Protein AF-A0A356IUH7-F1 (afdb_mo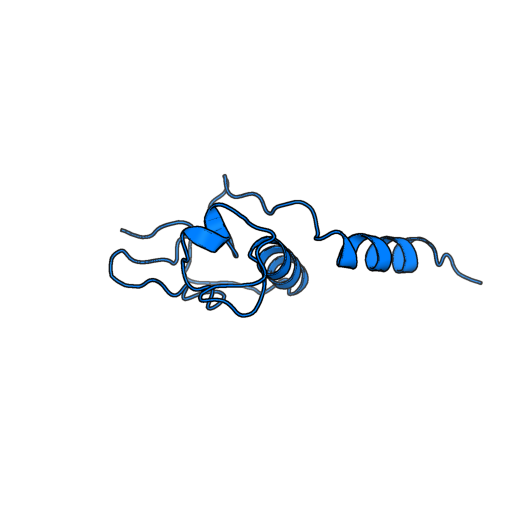nomer_lite)

Secondary structure (DSSP, 8-state):
-EEE-TTT-BEEEETTB-B-TTT--B--HHHHH-TT---SSSSS-HHHHHHHHHHTT----SSPBPTT--PPPPPHHHHHHHHHHHS----

Foldseek 3Di:
DFDQDLQQQWSAADPPAQAGPPQRDGNWPVLVVPQQDCDDPDNGGSLQSNVVNVVVPDDDPPIHGHPPHDRDDHDPVVVVVVCVVVVPDDD

Radius of gyration: 14.69 Å; chains: 1; bounding box: 26×55×28 Å

Sequence (91 aa):
MKFTCPCCGYKSLEDNKNTCKVCNWINDPYQSMDPDLNKGLNSQSLRWAQFQFKGLNKRVSGFEKDTKWCAFAPPAAATNAIRYFSGKSAV

pLDDT: mean 88.18, std 14.96, range [41.28, 97.81]

Structure (mmCIF, N/CA/C/O backbone):
data_AF-A0A356IUH7-F1
#
_entry.id   AF-A0A356IUH7-F1
#
loop_
_atom_site.group_PDB
_atom_site.id
_atom_site.type_symbol
_atom_site.label_atom_id
_atom_site.label_alt_id
_atom_site.label_comp_id
_atom_site.label_asym_id
_atom_site.label_entity_id
_atom_site.label_seq_id
_atom_site.pdbx_PDB_ins_code
_atom_site.Cartn_x
_atom_site.Cartn_y
_atom_site.Cartn_z
_atom_site.occupancy
_atom_site.B_iso_or_equiv
_atom_site.auth_seq_id
_atom_site.auth_comp_id
_atom_site.auth_asym_id
_atom_site.auth_atom_id
_atom_site.pdbx_PDB_model_num
ATOM 1 N N . MET A 1 1 ? -6.063 16.003 6.921 1.00 81.44 1 MET A N 1
ATOM 2 C CA . MET A 1 1 ? -7.042 14.954 6.553 1.00 81.44 1 MET A CA 1
ATOM 3 C C . MET A 1 1 ? -6.374 13.583 6.665 1.00 81.44 1 MET A C 1
ATOM 5 O O . MET A 1 1 ? -5.149 13.533 6.700 1.00 81.44 1 MET A O 1
ATOM 9 N N . LYS A 1 2 ? -7.135 12.483 6.790 1.00 90.62 2 LYS A N 1
ATOM 10 C CA . LYS A 1 2 ? -6.577 11.122 6.693 1.00 90.62 2 LYS A CA 1
ATOM 11 C C . LYS A 1 2 ? -7.037 10.462 5.398 1.00 90.62 2 LYS A C 1
ATOM 13 O O . LYS A 1 2 ? -8.231 10.473 5.112 1.00 90.62 2 LYS A O 1
ATOM 18 N N . PHE A 1 3 ? -6.108 9.856 4.668 1.00 94.31 3 PHE A N 1
ATOM 19 C CA . PHE A 1 3 ? -6.371 9.192 3.391 1.00 94.31 3 PHE A CA 1
ATOM 20 C C . PHE A 1 3 ? -6.198 7.687 3.498 1.00 94.31 3 PHE A C 1
ATOM 22 O O . PHE A 1 3 ? -5.418 7.179 4.315 1.00 94.31 3 PHE A O 1
ATOM 29 N N . THR A 1 4 ? -6.923 6.983 2.637 1.00 97.00 4 THR A N 1
ATOM 30 C CA . THR A 1 4 ? -6.837 5.536 2.492 1.00 97.00 4 THR A CA 1
ATOM 31 C C . THR A 1 4 ? -5.453 5.147 1.991 1.00 97.00 4 THR A C 1
ATOM 33 O O . THR A 1 4 ? -5.029 5.542 0.910 1.00 97.00 4 THR A O 1
ATOM 36 N N . CYS A 1 5 ? -4.740 4.347 2.781 1.00 97.25 5 CYS A N 1
ATOM 37 C CA . CYS A 1 5 ? -3.492 3.745 2.344 1.00 97.25 5 CYS A CA 1
ATOM 38 C C . CYS A 1 5 ? -3.772 2.743 1.215 1.00 97.25 5 CYS A C 1
ATOM 40 O O . CYS A 1 5 ? -4.564 1.818 1.427 1.00 97.25 5 CYS A O 1
ATOM 42 N N . PRO A 1 6 ? -3.090 2.844 0.060 1.00 97.00 6 PRO A N 1
ATOM 43 C CA . PRO A 1 6 ? -3.334 1.937 -1.056 1.00 97.00 6 PRO A CA 1
ATOM 44 C C . PRO A 1 6 ? -2.951 0.491 -0.718 1.00 97.00 6 PRO A C 1
ATOM 46 O O . PRO A 1 6 ? -3.530 -0.431 -1.277 1.00 97.00 6 PRO A O 1
ATOM 49 N N . CYS A 1 7 ? -2.022 0.271 0.218 1.00 97.50 7 CYS A N 1
ATOM 50 C CA . CYS A 1 7 ? -1.566 -1.063 0.610 1.00 97.50 7 CYS A CA 1
ATOM 51 C C . CYS A 1 7 ? -2.514 -1.765 1.594 1.00 97.50 7 CYS A C 1
ATOM 53 O O . CYS A 1 7 ? -2.898 -2.912 1.387 1.00 97.50 7 CYS A O 1
ATOM 55 N N . CYS A 1 8 ? -2.909 -1.098 2.681 1.00 97.44 8 CYS A N 1
ATOM 56 C CA . CYS A 1 8 ? -3.683 -1.755 3.737 1.00 97.44 8 CYS A CA 1
ATOM 57 C C . CYS A 1 8 ? -5.152 -1.342 3.787 1.00 97.44 8 CYS A C 1
ATOM 59 O O . CYS A 1 8 ? -5.895 -1.918 4.577 1.00 97.44 8 CYS A O 1
ATOM 61 N N . GLY A 1 9 ? -5.587 -0.341 3.017 1.00 97.25 9 GLY A N 1
ATOM 62 C CA . GLY A 1 9 ? -6.977 0.123 2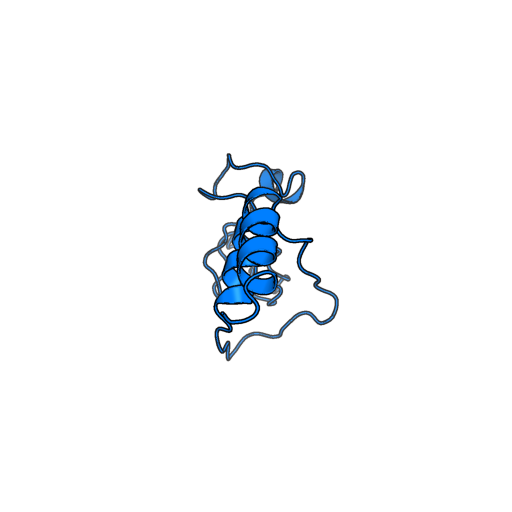.960 1.00 97.25 9 GLY A CA 1
ATOM 63 C C . GLY A 1 9 ? -7.504 0.813 4.216 1.00 97.25 9 GLY A C 1
ATOM 64 O O . GLY A 1 9 ? -8.708 0.993 4.347 1.00 97.25 9 GLY A O 1
ATOM 65 N N . TYR A 1 10 ? -6.641 1.156 5.170 1.00 97.62 10 TYR A N 1
ATOM 66 C CA . TYR A 1 10 ? -7.024 1.954 6.337 1.00 97.62 10 TYR A CA 1
ATOM 67 C C . TYR A 1 10 ? -6.768 3.434 6.057 1.00 97.62 10 TYR A C 1
ATOM 69 O O . TYR A 1 10 ? -5.792 3.778 5.387 1.00 97.62 10 TYR A O 1
ATOM 77 N N . LYS A 1 11 ? -7.617 4.314 6.593 1.00 96.94 11 LYS A N 1
ATOM 78 C CA . LYS A 1 11 ? -7.426 5.768 6.550 1.00 96.94 11 LYS A CA 1
ATOM 79 C C . LYS A 1 11 ? -6.339 6.182 7.543 1.00 96.94 11 LYS A C 1
ATOM 81 O O . LYS A 1 11 ? -6.619 6.532 8.690 1.00 96.94 11 LYS A O 1
ATOM 86 N N . SER A 1 12 ? -5.083 6.075 7.126 1.00 95.75 12 SER A N 1
ATOM 87 C CA . SER A 1 12 ? -3.908 6.191 8.004 1.00 95.75 12 SER A CA 1
ATOM 88 C C . SER A 1 12 ? -2.743 6.989 7.416 1.00 95.75 12 SER A C 1
ATOM 90 O O . SER A 1 12 ? -1.724 7.125 8.094 1.00 95.75 12 SER A O 1
ATOM 92 N N . LEU A 1 13 ? -2.873 7.491 6.185 1.00 94.38 13 LEU A N 1
ATOM 93 C CA . LEU A 1 13 ? -1.946 8.462 5.595 1.00 94.38 13 LEU A CA 1
ATOM 94 C C . LEU A 1 13 ? -2.376 9.880 5.984 1.00 94.38 13 LEU A C 1
ATOM 96 O O . LEU A 1 13 ? -3.569 10.169 5.982 1.00 94.38 13 LEU A O 1
ATOM 100 N N . GLU A 1 14 ? -1.426 10.745 6.326 1.00 90.75 14 GLU A N 1
ATOM 101 C CA . GLU A 1 14 ? -1.656 12.146 6.718 1.00 90.75 14 GLU A CA 1
ATOM 102 C C . GLU A 1 14 ? -1.024 13.062 5.658 1.00 90.75 14 GLU A C 1
ATOM 104 O O . GLU A 1 14 ? -0.018 12.680 5.071 1.00 90.75 14 GLU A O 1
ATOM 109 N N . ASP A 1 15 ? -1.570 14.261 5.417 1.00 81.94 15 ASP A N 1
ATOM 110 C CA . ASP A 1 15 ? -1.106 15.175 4.346 1.00 81.94 15 ASP A CA 1
ATOM 111 C C . ASP A 1 15 ? 0.413 15.440 4.359 1.00 81.94 15 ASP A C 1
ATOM 113 O O . ASP A 1 15 ? 1.042 15.584 3.317 1.00 81.94 15 ASP A O 1
ATOM 117 N N . ASN A 1 16 ? 1.015 15.489 5.549 1.00 84.00 16 ASN A N 1
ATOM 118 C CA . ASN A 1 16 ? 2.437 15.768 5.753 1.00 84.00 16 ASN A CA 1
ATOM 119 C C . ASN A 1 16 ? 3.292 14.508 5.980 1.00 84.00 16 ASN A C 1
ATOM 121 O O . ASN A 1 16 ? 4.463 14.621 6.347 1.00 84.00 16 ASN A O 1
ATOM 125 N N . LYS A 1 17 ? 2.720 13.307 5.826 1.00 85.19 17 LYS A N 1
ATOM 126 C CA . LYS A 1 17 ? 3.419 12.035 6.038 1.00 85.19 17 LYS A CA 1
ATOM 127 C C . LYS A 1 17 ? 3.109 11.056 4.925 1.00 85.19 17 LYS A C 1
ATOM 129 O O . LYS A 1 17 ? 1.990 10.570 4.788 1.00 85.19 17 LYS A O 1
ATOM 134 N N . ASN A 1 18 ? 4.163 10.643 4.236 1.00 89.81 18 ASN A N 1
ATOM 135 C CA . ASN A 1 18 ? 4.039 9.648 3.180 1.00 89.81 18 ASN A CA 1
ATOM 136 C C . ASN A 1 18 ? 3.960 8.219 3.730 1.00 89.81 18 ASN A C 1
ATOM 138 O O . ASN A 1 18 ? 3.539 7.326 3.013 1.00 89.81 18 ASN A O 1
ATOM 142 N N . THR A 1 19 ? 4.315 7.969 4.992 1.00 96.44 19 THR A N 1
ATOM 143 C CA . THR A 1 19 ? 4.353 6.605 5.540 1.00 96.44 19 THR A CA 1
ATOM 144 C C . THR A 1 19 ? 3.073 6.243 6.288 1.00 96.44 19 THR A C 1
ATOM 146 O O . THR A 1 19 ? 2.634 6.936 7.208 1.00 96.44 19 THR A O 1
ATOM 149 N N . CYS A 1 20 ? 2.488 5.103 5.932 1.00 96.81 20 CYS A N 1
ATOM 150 C CA . CYS A 1 20 ? 1.295 4.557 6.559 1.00 96.81 20 CYS A CA 1
ATOM 151 C C . CYS A 1 20 ? 1.571 4.031 7.976 1.00 96.81 20 CYS A C 1
ATOM 153 O O . CYS A 1 20 ? 2.357 3.106 8.158 1.00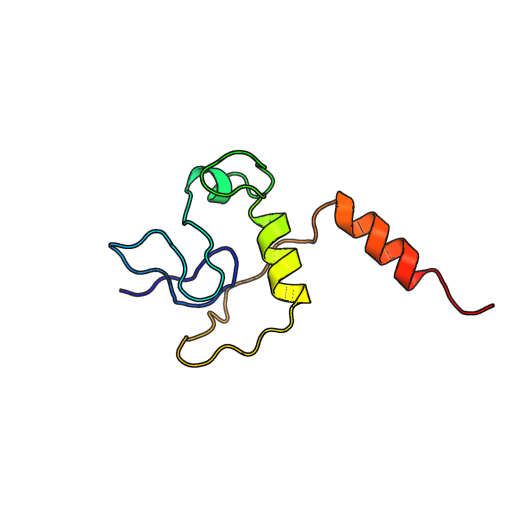 96.81 20 CYS A O 1
ATOM 155 N N . LYS A 1 21 ? 0.827 4.520 8.975 1.00 96.00 21 LYS A N 1
ATOM 156 C CA . LYS A 1 21 ? 0.966 4.093 10.385 1.00 96.00 21 LYS A CA 1
ATOM 157 C C . LYS A 1 21 ? 0.511 2.653 10.683 1.00 96.00 21 LYS A C 1
ATOM 159 O O . LYS A 1 21 ? 0.734 2.160 11.782 1.00 96.00 21 LYS A O 1
ATOM 164 N N . VAL A 1 22 ? -0.153 1.984 9.737 1.00 96.75 22 VAL A N 1
ATOM 165 C CA . VAL A 1 22 ? -0.703 0.626 9.925 1.00 96.75 22 VAL A CA 1
ATOM 166 C C . VAL A 1 22 ? 0.231 -0.457 9.382 1.00 96.75 22 VAL A C 1
ATOM 168 O O . VAL A 1 22 ? 0.428 -1.491 10.034 1.00 96.75 22 VAL A O 1
ATOM 171 N N . CYS A 1 23 ? 0.780 -0.230 8.185 1.00 96.38 23 CYS A N 1
ATOM 172 C CA . CYS A 1 23 ? 1.561 -1.215 7.430 1.00 96.38 23 CYS A CA 1
ATOM 173 C C . CYS A 1 23 ? 2.937 -0.712 6.966 1.00 96.38 23 CYS A C 1
ATOM 175 O O . CYS A 1 23 ? 3.627 -1.448 6.271 1.00 96.38 23 CYS A O 1
ATOM 177 N N . ASN A 1 24 ? 3.330 0.514 7.325 1.00 96.19 24 ASN A N 1
ATOM 178 C CA . ASN A 1 24 ? 4.595 1.156 6.941 1.00 96.19 24 ASN A CA 1
ATOM 179 C C . ASN A 1 24 ? 4.803 1.372 5.433 1.00 96.19 24 ASN A C 1
ATOM 181 O O . ASN A 1 24 ? 5.889 1.769 5.025 1.00 96.19 24 ASN A O 1
ATOM 185 N N . TRP A 1 25 ? 3.771 1.168 4.609 1.00 97.19 25 TRP A N 1
ATOM 186 C CA . TRP A 1 25 ? 3.819 1.511 3.188 1.00 97.19 25 TRP A CA 1
ATOM 187 C C . TRP A 1 25 ? 4.109 3.0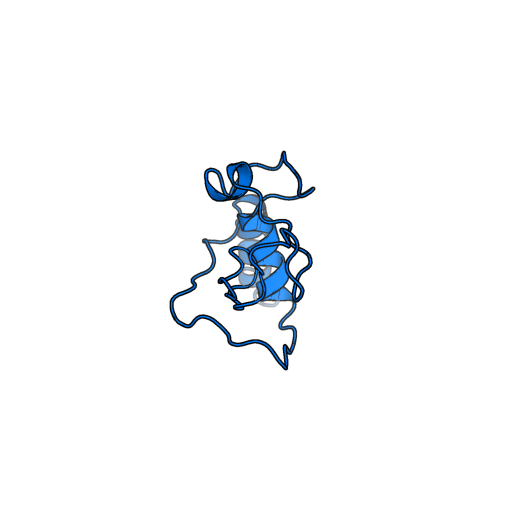01 3.001 1.00 97.19 25 TRP A C 1
ATOM 189 O O . TRP A 1 25 ? 3.396 3.838 3.566 1.00 97.19 25 TRP A O 1
ATOM 199 N N . ILE A 1 26 ? 5.123 3.324 2.202 1.00 97.19 26 ILE A N 1
ATOM 200 C CA . ILE A 1 26 ? 5.423 4.689 1.776 1.00 97.19 26 ILE A CA 1
ATOM 201 C C . ILE A 1 26 ? 4.553 4.987 0.557 1.00 97.19 26 ILE A C 1
ATOM 203 O O . ILE A 1 26 ? 4.560 4.241 -0.420 1.00 97.19 26 ILE A O 1
ATOM 207 N N . ASN A 1 27 ? 3.775 6.061 0.626 1.00 94.31 27 ASN A N 1
ATOM 208 C CA . ASN A 1 27 ? 2.874 6.521 -0.416 1.00 94.31 27 ASN A CA 1
ATOM 209 C C . ASN A 1 27 ? 3.681 7.019 -1.618 1.00 94.31 27 ASN A C 1
ATOM 211 O O . ASN A 1 27 ? 4.004 8.199 -1.724 1.00 94.31 27 ASN A O 1
ATOM 215 N N . ASP A 1 28 ? 4.043 6.077 -2.479 1.00 94.31 28 ASP A N 1
ATOM 216 C CA . ASP A 1 28 ? 4.806 6.293 -3.695 1.00 94.31 28 ASP A CA 1
ATOM 217 C C . ASP A 1 28 ? 3.842 6.407 -4.891 1.00 94.31 28 ASP A C 1
ATOM 219 O O . ASP A 1 28 ? 3.158 5.427 -5.220 1.00 94.31 28 ASP A O 1
ATOM 223 N N . PRO A 1 29 ? 3.752 7.579 -5.550 1.00 92.94 29 PRO A N 1
ATOM 224 C CA . PRO A 1 29 ? 2.915 7.758 -6.730 1.00 92.94 29 PRO A CA 1
ATOM 225 C C . PRO A 1 29 ? 3.285 6.813 -7.878 1.00 92.94 29 PRO A C 1
ATOM 227 O O . PRO A 1 29 ? 2.390 6.346 -8.578 1.00 92.94 29 PRO A O 1
ATOM 230 N N . TYR A 1 30 ? 4.566 6.475 -8.056 1.00 95.56 30 TYR A N 1
ATOM 231 C CA . TYR A 1 30 ? 5.003 5.595 -9.143 1.00 95.56 30 TYR A CA 1
ATOM 232 C C . TYR A 1 30 ? 4.512 4.166 -8.932 1.00 95.56 30 TYR A C 1
ATOM 234 O O . TYR A 1 30 ? 3.910 3.587 -9.831 1.00 95.56 30 TYR A O 1
ATOM 242 N N . GLN A 1 31 ? 4.670 3.629 -7.720 1.00 96.62 31 GLN A N 1
ATOM 243 C CA . GLN A 1 31 ? 4.159 2.295 -7.377 1.00 96.62 31 GLN A CA 1
ATOM 244 C C . GLN A 1 31 ? 2.630 2.266 -7.206 1.00 96.62 31 GLN A C 1
ATOM 246 O O . GLN A 1 31 ? 2.029 1.195 -7.155 1.00 96.62 31 GLN A O 1
ATOM 251 N N . SER A 1 32 ? 1.986 3.433 -7.102 1.00 94.62 32 SER A N 1
ATOM 252 C CA . SER A 1 32 ? 0.524 3.551 -7.164 1.00 94.62 32 SER A CA 1
ATOM 253 C C . SER A 1 32 ? 0.012 3.509 -8.607 1.00 94.62 32 SER A C 1
ATOM 255 O O . SER A 1 32 ? -1.043 2.928 -8.851 1.00 94.62 32 SER A O 1
ATOM 257 N N . MET A 1 33 ? 0.755 4.098 -9.554 1.00 96.38 33 MET A N 1
ATOM 258 C CA . MET A 1 33 ? 0.454 4.044 -10.991 1.00 96.38 33 MET A CA 1
ATOM 259 C C . MET A 1 33 ? 0.765 2.675 -11.603 1.00 96.38 33 MET A C 1
ATOM 261 O O . MET A 1 33 ? -0.015 2.190 -12.418 1.00 96.38 33 MET A O 1
ATOM 265 N N . ASP A 1 34 ? 1.863 2.040 -11.187 1.00 97.06 34 ASP A N 1
ATOM 266 C CA . ASP A 1 34 ? 2.220 0.669 -11.556 1.00 97.06 34 ASP A CA 1
ATOM 267 C C . ASP A 1 34 ? 2.317 -0.212 -10.294 1.00 97.06 34 ASP A C 1
ATOM 269 O O . ASP A 1 34 ? 3.371 -0.283 -9.651 1.00 97.06 34 ASP A O 1
ATOM 273 N N . PRO A 1 35 ? 1.221 -0.900 -9.914 1.00 96.94 35 PRO A N 1
ATOM 274 C CA . PRO A 1 35 ? 1.184 -1.732 -8.716 1.00 96.94 35 PRO A CA 1
ATOM 275 C C . PRO A 1 35 ? 2.102 -2.954 -8.736 1.00 96.94 35 PRO A C 1
ATOM 277 O O . PRO A 1 35 ? 2.276 -3.581 -7.687 1.00 96.94 35 PRO A O 1
ATOM 280 N N . ASP A 1 36 ? 2.651 -3.317 -9.896 1.00 96.75 36 ASP A N 1
ATOM 281 C CA . ASP A 1 36 ? 3.581 -4.433 -10.067 1.00 96.75 36 ASP A CA 1
ATOM 282 C C . ASP A 1 36 ? 5.045 -3.975 -10.097 1.00 96.75 36 ASP A C 1
ATOM 284 O O . ASP A 1 36 ? 5.949 -4.807 -9.980 1.00 96.75 36 ASP A O 1
ATOM 288 N N . LEU A 1 37 ? 5.289 -2.660 -10.119 1.00 96.38 37 LEU A N 1
ATOM 289 C CA . LEU A 1 37 ? 6.620 -2.077 -10.054 1.00 96.38 37 LEU A CA 1
ATOM 290 C C . LEU A 1 37 ? 7.317 -2.425 -8.730 1.00 96.38 37 LEU A C 1
ATOM 292 O O . LEU A 1 37 ? 6.986 -1.927 -7.649 1.00 96.38 37 LEU A O 1
ATOM 296 N N . ASN A 1 38 ? 8.345 -3.262 -8.824 1.00 93.00 38 ASN A N 1
ATOM 297 C CA . ASN A 1 38 ? 9.205 -3.689 -7.717 1.00 93.00 38 ASN A CA 1
ATOM 298 C C . ASN A 1 38 ? 10.399 -2.743 -7.479 1.00 93.00 38 ASN A C 1
ATOM 300 O O . ASN A 1 38 ? 11.400 -3.133 -6.880 1.00 93.00 38 ASN A O 1
ATOM 304 N N . LYS A 1 39 ? 10.299 -1.510 -7.975 1.00 87.88 39 LYS A N 1
ATOM 305 C CA . LYS A 1 39 ? 11.306 -0.457 -7.868 1.00 87.88 39 LYS A CA 1
ATOM 306 C C . LYS A 1 39 ? 10.615 0.826 -7.409 1.00 87.88 39 LYS A C 1
ATOM 308 O O . LYS A 1 39 ? 9.586 1.196 -7.956 1.00 87.88 39 LYS A O 1
ATOM 313 N N . GLY A 1 40 ? 11.164 1.508 -6.414 1.00 91.00 40 GLY A N 1
ATOM 314 C CA . GLY A 1 40 ? 10.552 2.718 -5.866 1.00 91.00 40 GLY A CA 1
ATOM 315 C C . GLY A 1 40 ? 11.006 2.972 -4.440 1.00 91.00 40 GLY A C 1
ATOM 316 O O . GLY A 1 40 ? 12.052 2.474 -4.019 1.00 91.00 40 GLY A O 1
ATOM 317 N N . LEU A 1 41 ? 10.209 3.735 -3.695 1.00 95.00 41 LEU A N 1
ATOM 318 C CA . LEU A 1 41 ? 10.475 3.995 -2.279 1.00 95.00 41 LEU A CA 1
ATOM 319 C C . LEU A 1 41 ? 10.237 2.755 -1.409 1.00 95.00 41 LEU A C 1
ATOM 321 O O . LEU A 1 41 ? 10.825 2.642 -0.334 1.00 95.00 41 LEU A O 1
ATOM 325 N N . ASN A 1 42 ? 9.398 1.820 -1.864 1.00 96.44 42 ASN A N 1
ATOM 326 C CA . ASN A 1 42 ? 9.1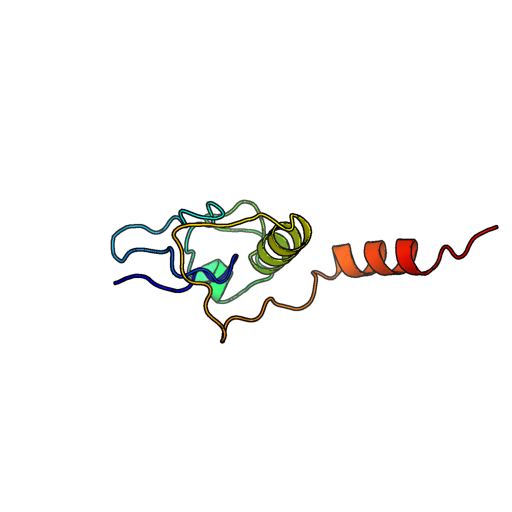85 0.540 -1.199 1.00 96.44 42 ASN A CA 1
ATOM 327 C C . ASN A 1 42 ? 9.987 -0.564 -1.902 1.00 96.44 42 ASN A C 1
ATOM 329 O O . ASN A 1 42 ? 10.019 -0.644 -3.129 1.00 96.44 42 ASN A O 1
ATOM 333 N N . SER A 1 43 ? 10.573 -1.471 -1.115 1.00 92.81 43 SER A N 1
ATOM 334 C CA . SER A 1 43 ? 11.369 -2.607 -1.612 1.00 92.81 43 SER A CA 1
ATOM 335 C C . SER A 1 43 ? 10.562 -3.664 -2.375 1.00 92.81 43 SER A C 1
ATOM 337 O O . SER A 1 43 ? 11.136 -4.515 -3.048 1.00 92.81 43 SER A O 1
ATOM 339 N N . GLN A 1 44 ? 9.236 -3.633 -2.255 1.00 95.50 44 GLN A N 1
ATOM 340 C CA . GLN A 1 44 ? 8.306 -4.560 -2.895 1.00 95.50 44 GLN A CA 1
ATOM 341 C C . GLN A 1 44 ? 7.229 -3.783 -3.652 1.00 95.50 44 GLN A C 1
ATOM 343 O O . GLN A 1 44 ? 6.962 -2.622 -3.336 1.00 95.50 44 GLN A O 1
ATOM 348 N N . SER A 1 45 ? 6.582 -4.437 -4.617 1.00 97.19 45 SER A N 1
ATOM 349 C CA . SER A 1 45 ? 5.468 -3.843 -5.358 1.00 97.19 45 SER A CA 1
ATOM 350 C C . SER A 1 45 ? 4.227 -3.665 -4.479 1.00 97.19 45 SER A C 1
ATOM 352 O O . SER A 1 45 ? 4.038 -4.372 -3.480 1.00 97.19 45 SER A O 1
ATOM 354 N N . LEU A 1 46 ? 3.352 -2.731 -4.858 1.00 97.81 46 LEU A N 1
ATOM 355 C CA . LEU A 1 46 ? 2.114 -2.462 -4.127 1.00 97.81 46 LEU A CA 1
ATOM 356 C C . LEU A 1 46 ? 1.216 -3.703 -4.082 1.00 97.81 46 LEU A C 1
ATOM 358 O O . LEU A 1 46 ? 0.699 -4.048 -3.020 1.00 97.81 46 LEU A O 1
ATOM 362 N N . ARG A 1 47 ? 1.073 -4.421 -5.202 1.00 97.62 47 ARG A N 1
ATOM 363 C CA . ARG A 1 47 ? 0.285 -5.660 -5.277 1.00 97.62 47 ARG A CA 1
ATOM 364 C C . ARG A 1 47 ? 0.820 -6.731 -4.327 1.00 97.62 47 ARG A C 1
ATOM 366 O O . ARG A 1 47 ? 0.036 -7.381 -3.633 1.00 97.62 47 ARG A O 1
ATOM 373 N N . TRP A 1 48 ? 2.143 -6.902 -4.257 1.00 96.88 48 TRP A N 1
ATOM 374 C CA . TRP A 1 48 ? 2.755 -7.854 -3.329 1.00 96.88 48 TRP A CA 1
ATOM 375 C C . TRP A 1 48 ? 2.530 -7.441 -1.871 1.00 96.88 48 TRP A C 1
ATOM 377 O O . TRP A 1 48 ? 2.117 -8.264 -1.055 1.00 96.88 48 TRP A O 1
ATOM 387 N N . ALA A 1 49 ? 2.704 -6.158 -1.550 1.00 97.06 49 ALA A N 1
ATOM 388 C CA . ALA A 1 49 ? 2.469 -5.633 -0.208 1.00 97.06 49 ALA A CA 1
ATOM 389 C C . ALA A 1 49 ? 1.014 -5.812 0.256 1.00 97.06 49 ALA A C 1
ATOM 391 O O . ALA A 1 49 ? 0.775 -6.251 1.383 1.00 97.06 49 ALA A O 1
ATOM 392 N N . GLN A 1 50 ? 0.041 -5.538 -0.621 1.00 97.44 50 GLN A N 1
ATOM 393 C CA . GLN A 1 50 ? -1.380 -5.770 -0.349 1.00 97.44 50 GLN A CA 1
ATOM 394 C C . GLN A 1 50 ? -1.666 -7.247 -0.058 1.00 97.44 50 GLN A C 1
ATOM 396 O O . GLN A 1 50 ? -2.374 -7.564 0.901 1.00 97.44 50 GLN A O 1
ATOM 401 N N . PHE A 1 51 ? -1.109 -8.150 -0.874 1.00 95.88 51 PHE A N 1
ATOM 402 C CA . PHE A 1 51 ? -1.259 -9.593 -0.698 1.00 95.88 51 PHE A CA 1
ATOM 403 C C . PHE A 1 51 ? -0.711 -10.055 0.659 1.00 95.88 51 PHE A C 1
ATOM 405 O O . PHE A 1 51 ? -1.429 -10.710 1.417 1.00 95.88 51 PHE A O 1
ATOM 412 N N . GLN A 1 52 ? 0.516 -9.646 0.997 1.00 95.25 52 GLN A N 1
ATOM 413 C CA . GLN A 1 52 ? 1.155 -9.949 2.280 1.00 95.25 52 GLN A CA 1
ATOM 414 C C . GLN A 1 52 ? 0.318 -9.428 3.453 1.00 95.25 52 GLN A C 1
ATOM 416 O O . GLN A 1 52 ? -0.012 -10.182 4.365 1.00 95.25 52 GLN A O 1
ATOM 421 N N . PHE A 1 53 ? -0.105 -8.160 3.407 1.00 96.06 53 PHE A N 1
ATOM 422 C CA . PHE A 1 53 ? -0.891 -7.564 4.485 1.00 96.06 53 PHE A CA 1
ATOM 423 C C . PHE A 1 53 ? -2.233 -8.278 4.699 1.00 96.06 53 PHE A C 1
ATOM 425 O O . PHE A 1 53 ? -2.609 -8.535 5.845 1.00 96.06 53 PHE A O 1
ATOM 432 N N . LYS A 1 54 ? -2.940 -8.649 3.618 1.00 93.31 54 LYS A N 1
ATOM 433 C CA . LYS A 1 54 ? -4.172 -9.453 3.710 1.00 93.31 54 LYS A CA 1
ATOM 434 C C . LYS A 1 54 ? -3.920 -10.804 4.381 1.00 93.31 54 LYS A C 1
ATOM 436 O O . LYS A 1 54 ? -4.744 -11.230 5.184 1.00 93.31 54 LYS A O 1
ATOM 441 N N . GLY A 1 55 ? -2.801 -11.457 4.065 1.00 92.00 55 GLY A N 1
ATOM 442 C CA . GLY A 1 55 ? -2.431 -12.757 4.630 1.00 92.00 55 GLY A CA 1
ATOM 443 C C . GLY A 1 55 ? -2.120 -12.726 6.130 1.00 92.00 55 GLY A C 1
ATOM 444 O O . GLY A 1 55 ? -2.366 -13.711 6.817 1.00 92.00 55 GLY A O 1
ATOM 445 N N . LEU A 1 56 ? -1.643 -11.594 6.662 1.00 90.94 56 LEU A N 1
ATOM 446 C CA . LEU A 1 56 ? -1.301 -11.459 8.085 1.00 90.94 56 LEU A CA 1
ATOM 447 C C . LEU A 1 56 ? -2.518 -11.472 9.024 1.00 90.94 56 LEU A C 1
ATOM 449 O O . LEU A 1 56 ? -2.341 -11.669 10.224 1.00 90.94 56 LEU A O 1
ATOM 453 N N . ASN A 1 57 ? -3.727 -11.195 8.516 1.00 85.69 57 ASN A N 1
ATOM 454 C CA . ASN A 1 57 ? -4.955 -11.056 9.314 1.00 85.69 57 ASN A CA 1
ATOM 455 C C . ASN A 1 57 ? -4.771 -10.181 10.581 1.00 85.69 57 ASN A C 1
ATOM 457 O O . ASN A 1 57 ? -5.273 -10.478 11.668 1.00 85.69 57 ASN A O 1
ATOM 461 N N . LYS A 1 58 ? -3.983 -9.105 10.455 1.00 90.69 58 LYS A N 1
ATOM 462 C CA . LYS A 1 58 ? -3.604 -8.233 11.573 1.00 90.69 58 LYS A CA 1
ATOM 463 C C . LYS A 1 58 ? -4.841 -7.523 12.130 1.00 90.69 58 LYS A C 1
ATOM 465 O O . LYS A 1 58 ? -5.537 -6.826 11.393 1.00 90.69 58 LYS A O 1
ATOM 470 N N . ARG A 1 59 ? -5.076 -7.614 13.446 1.00 92.50 59 ARG A N 1
ATOM 471 C CA . ARG A 1 59 ? -6.066 -6.759 14.123 1.00 92.50 59 ARG A CA 1
ATOM 472 C C . ARG A 1 59 ? -5.540 -5.327 14.172 1.00 92.50 59 ARG A C 1
ATOM 474 O O . ARG A 1 59 ? -4.458 -5.080 14.699 1.00 92.50 59 ARG A O 1
ATOM 481 N N . VAL A 1 60 ? -6.306 -4.391 13.625 1.00 95.12 60 VAL A N 1
ATOM 482 C CA . VAL A 1 60 ? -5.971 -2.963 13.609 1.00 95.12 60 VAL A CA 1
ATOM 483 C C . VAL A 1 60 ? -7.026 -2.214 14.411 1.00 95.12 60 VAL A C 1
ATOM 485 O O . VAL A 1 60 ? -8.213 -2.304 14.108 1.00 95.12 60 VAL A O 1
ATOM 488 N N . SER A 1 61 ? -6.590 -1.475 15.426 1.00 94.75 61 SER A N 1
ATOM 489 C CA . SER A 1 61 ? -7.417 -0.570 16.226 1.00 94.75 61 SER A CA 1
ATOM 490 C C . SER A 1 61 ? -7.001 0.884 15.982 1.00 94.75 61 SER A C 1
ATOM 492 O O . SER A 1 61 ? -5.888 1.155 15.534 1.00 94.75 61 SER A O 1
ATOM 494 N N . GLY A 1 62 ? -7.907 1.834 16.235 1.00 95.19 62 GLY A N 1
ATOM 495 C CA . GLY A 1 62 ? -7.618 3.273 16.119 1.00 95.19 62 GLY A CA 1
ATOM 496 C C . GLY A 1 62 ? -7.556 3.831 14.689 1.00 95.19 62 GLY A C 1
ATOM 497 O O . GLY A 1 62 ? -7.268 5.016 14.508 1.00 95.19 62 GLY A O 1
ATOM 498 N N . PHE A 1 63 ? -7.851 3.014 13.673 1.00 95.88 63 PHE A N 1
ATOM 499 C CA . PHE A 1 63 ? -7.937 3.437 12.275 1.00 95.88 63 PHE A CA 1
ATOM 500 C C . PHE A 1 63 ? -9.232 2.942 11.634 1.00 95.88 63 PHE A C 1
ATOM 502 O O . PHE A 1 63 ? -9.616 1.786 11.799 1.00 95.88 63 PHE A O 1
ATOM 509 N N . GLU A 1 64 ? -9.877 3.815 10.863 1.00 96.94 64 GLU A N 1
ATOM 510 C CA . GLU A 1 64 ? -11.049 3.468 10.063 1.00 96.94 64 GLU A CA 1
ATOM 511 C C . GLU A 1 64 ? -10.609 2.685 8.818 1.00 96.94 64 GLU A C 1
ATOM 513 O O . GLU A 1 64 ? -9.686 3.101 8.108 1.00 96.94 64 GLU A O 1
ATOM 518 N N . LYS A 1 65 ? -11.256 1.548 8.551 1.00 96.44 65 LYS A N 1
ATOM 519 C CA . LYS A 1 65 ? -11.080 0.806 7.302 1.00 96.44 65 LYS A CA 1
ATOM 520 C C . LYS A 1 65 ? -11.956 1.441 6.225 1.00 96.44 65 LYS A C 1
ATOM 522 O O . LYS A 1 65 ? -13.156 1.591 6.427 1.00 96.44 65 LYS A O 1
ATOM 527 N N . ASP A 1 66 ? -11.370 1.775 5.082 1.00 97.31 66 ASP A N 1
ATOM 528 C CA . ASP A 1 66 ? -12.133 2.218 3.920 1.00 97.31 66 ASP A CA 1
ATOM 529 C C . ASP A 1 66 ? -12.888 1.027 3.318 1.00 97.31 66 ASP A C 1
ATOM 531 O O . ASP A 1 66 ? -12.281 0.053 2.866 1.00 97.31 66 ASP A O 1
ATOM 535 N N . THR A 1 67 ? -14.217 1.100 3.331 1.00 96.69 67 THR A N 1
ATOM 536 C CA . THR A 1 67 ? -15.103 0.049 2.816 1.00 96.69 67 THR A CA 1
ATOM 537 C C . THR A 1 67 ? -15.112 -0.032 1.293 1.00 96.69 67 THR A C 1
ATOM 539 O O . THR A 1 67 ? -15.520 -1.053 0.747 1.00 96.69 67 THR A O 1
ATOM 542 N N . LYS A 1 68 ? -14.644 1.014 0.599 1.00 96.88 68 LYS A N 1
ATOM 543 C CA . LYS A 1 68 ? -14.513 1.038 -0.864 1.00 96.88 68 LYS A CA 1
ATOM 544 C C . LYS A 1 68 ? -13.155 0.525 -1.335 1.00 96.88 68 LYS A C 1
ATOM 546 O O . LYS A 1 68 ? -12.969 0.293 -2.527 1.00 96.88 68 LYS A O 1
ATOM 551 N N . TRP A 1 69 ? -12.200 0.352 -0.424 1.00 96.25 69 TRP A N 1
ATOM 552 C CA . TRP A 1 69 ? -10.887 -0.163 -0.773 1.00 96.25 69 TRP A CA 1
ATOM 553 C C . TRP A 1 69 ? -10.958 -1.654 -1.099 1.00 96.25 69 TRP A C 1
ATOM 555 O O . TRP A 1 69 ? -11.430 -2.463 -0.298 1.00 96.25 69 TRP A O 1
ATOM 565 N N . CYS A 1 70 ? -10.408 -2.023 -2.251 1.00 95.06 70 CYS A N 1
ATOM 566 C CA . CYS A 1 70 ? -10.241 -3.406 -2.660 1.00 95.06 70 CYS A CA 1
ATOM 567 C C . CYS A 1 70 ? -8.765 -3.670 -2.957 1.00 95.06 70 CYS A C 1
ATOM 569 O O . CYS A 1 70 ? -8.112 -2.882 -3.642 1.00 95.06 70 CYS A O 1
ATOM 571 N N . ALA A 1 71 ? -8.243 -4.781 -2.438 1.00 95.25 71 ALA A N 1
ATOM 572 C CA . ALA A 1 71 ? -6.923 -5.252 -2.824 1.00 95.25 71 ALA A CA 1
ATOM 573 C C . ALA A 1 71 ? -6.950 -5.724 -4.280 1.00 95.25 71 ALA A C 1
ATOM 575 O O . ALA A 1 71 ? -7.921 -6.323 -4.745 1.00 95.25 71 ALA A O 1
ATOM 576 N N . PHE A 1 72 ? -5.839 -5.529 -4.968 1.00 95.94 72 PHE A N 1
ATOM 577 C CA . PHE A 1 72 ? -5.581 -6.142 -6.250 1.00 95.94 72 PHE A CA 1
ATOM 578 C C . PHE A 1 72 ? -5.623 -7.675 -6.160 1.00 95.94 72 PHE A C 1
ATOM 580 O O . PHE A 1 72 ? -5.430 -8.279 -5.098 1.00 95.94 72 PHE A O 1
ATOM 587 N N . ALA A 1 73 ? -5.831 -8.318 -7.312 1.00 94.31 73 ALA A N 1
ATOM 588 C CA . ALA A 1 73 ? -5.624 -9.756 -7.432 1.00 94.31 73 ALA A CA 1
ATOM 589 C C . ALA A 1 73 ? -4.191 -10.127 -6.996 1.00 94.31 73 ALA A C 1
ATOM 591 O O . ALA A 1 73 ? -3.276 -9.326 -7.232 1.00 94.31 73 ALA A O 1
ATOM 592 N N . PRO A 1 74 ? -3.982 -11.314 -6.386 1.00 92.44 74 PRO A N 1
ATOM 593 C CA . PRO A 1 74 ? -2.662 -11.752 -5.953 1.00 92.44 74 PRO A CA 1
ATOM 594 C C . PRO A 1 74 ? -1.623 -11.664 -7.080 1.00 92.44 74 PRO A C 1
ATOM 596 O O . PRO A 1 74 ? -1.959 -11.915 -8.239 1.00 92.44 74 PRO A O 1
ATOM 599 N N . PRO A 1 75 ? -0.362 -11.347 -6.755 1.00 91.19 75 PRO A N 1
ATOM 600 C CA . PRO A 1 75 ? 0.714 -11.307 -7.738 1.00 91.19 75 PRO A CA 1
ATOM 601 C C . PRO A 1 75 ? 0.898 -12.680 -8.390 1.00 91.19 75 PRO A C 1
ATOM 603 O O . PRO A 1 75 ? 0.767 -13.705 -7.718 1.00 91.19 75 PRO A O 1
ATOM 606 N N . ALA A 1 76 ? 1.245 -12.699 -9.681 1.00 86.00 76 ALA A N 1
ATOM 607 C CA . ALA A 1 76 ? 1.359 -13.925 -10.482 1.00 86.00 76 ALA A CA 1
ATOM 608 C C . ALA A 1 76 ? 2.258 -14.995 -9.826 1.00 86.00 76 ALA A C 1
ATOM 610 O O . ALA A 1 76 ? 1.940 -16.184 -9.825 1.00 86.00 76 ALA A O 1
ATOM 611 N N . ALA A 1 77 ? 3.349 -14.561 -9.186 1.00 80.69 77 ALA A N 1
ATOM 612 C CA . ALA A 1 77 ? 4.258 -15.440 -8.453 1.00 80.69 77 ALA A CA 1
ATOM 613 C C . ALA A 1 77 ? 3.589 -16.158 -7.259 1.00 80.69 77 ALA A C 1
ATOM 615 O O . ALA A 1 77 ? 3.931 -17.300 -6.960 1.00 80.69 77 ALA A O 1
ATOM 616 N N . ALA A 1 78 ? 2.607 -15.534 -6.598 1.00 78.56 78 ALA A N 1
ATOM 617 C CA . ALA A 1 78 ? 1.866 -16.132 -5.484 1.00 78.56 78 ALA A CA 1
ATOM 618 C C . ALA A 1 78 ? 0.700 -17.019 -5.950 1.00 78.56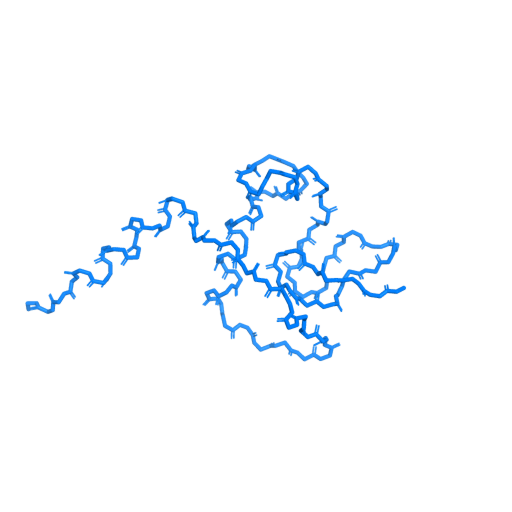 78 ALA A C 1
ATOM 620 O O . ALA A 1 78 ? 0.310 -17.949 -5.243 1.00 78.56 78 ALA A O 1
ATOM 621 N N . THR A 1 79 ? 0.146 -16.776 -7.141 1.00 67.69 79 THR A N 1
ATOM 622 C CA . THR A 1 79 ? -0.960 -17.576 -7.692 1.00 67.69 79 THR A CA 1
ATOM 623 C C . THR A 1 79 ? -0.554 -19.040 -7.881 1.00 67.69 79 THR A C 1
ATOM 625 O O . THR A 1 79 ? -1.353 -19.942 -7.629 1.00 67.69 79 THR A O 1
ATOM 628 N N . ASN A 1 80 ? 0.709 -19.284 -8.243 1.00 57.69 80 ASN A N 1
ATOM 629 C CA . ASN A 1 80 ? 1.271 -20.631 -8.363 1.00 57.69 80 ASN A CA 1
ATOM 630 C C . ASN A 1 80 ? 1.395 -21.338 -7.004 1.00 57.69 80 ASN A C 1
ATOM 632 O O . ASN A 1 80 ? 1.120 -22.533 -6.911 1.00 57.69 80 ASN A O 1
ATOM 636 N N . ALA A 1 81 ? 1.732 -20.602 -5.939 1.00 57.88 81 ALA A N 1
ATOM 637 C CA . ALA A 1 81 ? 1.800 -21.153 -4.588 1.00 57.88 81 ALA A CA 1
ATOM 638 C C . ALA A 1 81 ? 0.406 -21.528 -4.059 1.00 57.88 81 ALA A C 1
ATOM 640 O O . ALA A 1 81 ? 0.224 -22.628 -3.545 1.00 57.88 81 ALA A O 1
ATOM 641 N N . ILE A 1 82 ? -0.602 -20.666 -4.245 1.00 58.66 82 ILE A N 1
ATOM 642 C CA . ILE A 1 82 ? -1.979 -20.952 -3.802 1.00 58.66 82 ILE A CA 1
ATOM 643 C C . ILE A 1 82 ? -2.522 -22.206 -4.497 1.00 58.66 82 ILE A C 1
ATOM 645 O O . ILE A 1 82 ? -3.060 -23.076 -3.818 1.00 58.66 82 ILE A O 1
ATOM 649 N N . ARG A 1 83 ? -2.318 -22.343 -5.817 1.00 57.19 83 ARG A N 1
ATOM 650 C CA . ARG A 1 83 ? -2.734 -23.538 -6.576 1.00 57.19 83 ARG A CA 1
ATOM 651 C C . ARG A 1 83 ? -2.090 -24.824 -6.053 1.00 57.19 83 ARG A C 1
ATOM 653 O O . ARG A 1 83 ? -2.757 -25.853 -6.007 1.00 57.19 83 ARG A O 1
ATOM 660 N N . TYR A 1 84 ? -0.825 -24.765 -5.635 1.00 50.16 84 TYR A N 1
ATOM 661 C CA . TYR A 1 84 ? -0.118 -25.914 -5.067 1.00 50.16 84 TYR A CA 1
ATOM 662 C C . TYR A 1 84 ? -0.695 -26.348 -3.709 1.00 50.16 84 TYR A C 1
ATOM 664 O O . TYR A 1 84 ? -0.844 -27.543 -3.461 1.00 50.16 84 TYR A O 1
ATOM 672 N N . PHE A 1 85 ? -1.079 -25.400 -2.847 1.00 51.78 85 PHE A N 1
ATOM 673 C CA . PHE A 1 85 ? -1.695 -25.713 -1.551 1.00 51.78 85 PHE A CA 1
ATOM 674 C C . PHE A 1 85 ? -3.164 -26.138 -1.666 1.00 51.78 85 PHE A C 1
ATOM 676 O O . PHE A 1 85 ? -3.594 -27.012 -0.924 1.00 51.78 85 PHE A O 1
ATOM 683 N N . SER A 1 86 ? -3.927 -25.586 -2.614 1.00 58.47 86 SER A N 1
ATOM 684 C CA . SER A 1 86 ? -5.317 -26.000 -2.860 1.00 58.47 86 SER A CA 1
ATOM 685 C C . SER A 1 86 ? -5.444 -27.306 -3.655 1.00 58.47 86 SER A C 1
ATOM 687 O O . SER A 1 86 ? -6.540 -27.844 -3.757 1.00 58.47 86 SER A O 1
ATOM 689 N N . GLY A 1 87 ? -4.351 -27.790 -4.258 1.00 50.59 87 GLY A N 1
ATOM 690 C CA . GLY A 1 87 ? -4.308 -29.012 -5.069 1.00 50.59 87 GLY A CA 1
ATOM 691 C C . GLY A 1 87 ? -3.785 -30.257 -4.343 1.00 50.59 87 GLY A C 1
ATOM 692 O O . GLY A 1 87 ? -3.880 -31.352 -4.888 1.00 50.59 87 GLY A O 1
ATOM 693 N N . LYS A 1 88 ? -3.256 -30.128 -3.119 1.00 49.81 88 LYS A N 1
ATOM 694 C CA . LYS A 1 88 ? -2.937 -31.279 -2.262 1.00 49.81 88 LYS A CA 1
ATOM 695 C C . LYS A 1 88 ? -4.154 -31.641 -1.410 1.00 49.81 88 LYS A C 1
ATOM 697 O O . LYS A 1 88 ? -4.185 -31.387 -0.210 1.00 49.81 88 LYS A O 1
ATOM 702 N N . SER A 1 89 ? -5.154 -32.248 -2.051 1.00 46.88 89 SER A N 1
ATOM 703 C CA . SER A 1 89 ? -6.004 -33.208 -1.344 1.00 46.88 89 SER A CA 1
ATOM 704 C C . SER A 1 89 ? -5.120 -34.339 -0.830 1.00 46.88 89 SER A C 1
ATOM 706 O O . SER A 1 89 ? -4.177 -34.753 -1.505 1.00 46.88 89 SER A O 1
ATOM 708 N N . ALA A 1 90 ? -5.426 -34.771 0.387 1.00 46.78 90 ALA A N 1
ATOM 709 C CA . ALA A 1 90 ? -4.756 -35.837 1.106 1.00 46.78 90 ALA A CA 1
ATOM 710 C C . ALA A 1 90 ? -4.453 -37.056 0.219 1.00 46.78 90 ALA A C 1
ATOM 712 O O . ALA A 1 90 ? -5.327 -37.537 -0.504 1.00 46.78 90 ALA A O 1
ATOM 713 N N . VAL A 1 91 ? -3.223 -37.554 0.338 1.00 41.28 91 VAL A N 1
ATOM 714 C CA . VAL A 1 91 ? -2.946 -38.992 0.292 1.00 41.28 91 VAL A CA 1
ATOM 715 C C . VAL A 1 91 ? -2.602 -39.389 1.715 1.00 41.28 91 VAL A C 1
ATOM 717 O O . VAL A 1 91 ? -1.816 -38.631 2.332 1.00 41.28 91 VAL A O 1
#